Protein AF-A0A7V5FHR2-F1 (afdb_monomer_lite)

Radius of gyration: 20.66 Å; chains: 1; bounding box: 46×51×53 Å

Foldseek 3Di:
DDDDDDDLLVLLLLLLVCVPPNLVVSCVVVVHDSVVNVVVVVCVVVDVPSVVSNVVNNVVVVVVVLVVLVVVLVVLVVVLVVVVVDPPDDPVVNVVSVVVSVVSVVVNVVVVVVVVVVVVVVVVVVPPD

Secondary structure (DSSP, 8-state):
---PPPPHHHHHHHHHHHHHH-HHHHHHHTT--HHHHHHHHHHTTT-HHHHHHHHHHHHHHHHHHHHHHHHHHHHHHHHHHHHHH-TTS-HHHHHHHHHHHHHHHHHHHHHHHHHHHHHHHHHHHTT--

Structure (mmCIF, N/CA/C/O backbone):
data_AF-A0A7V5FHR2-F1
#
_entry.id   AF-A0A7V5FHR2-F1
#
loop_
_atom_site.group_PDB
_atom_site.id
_atom_site.type_symbol
_atom_site.label_atom_id
_atom_site.label_alt_id
_atom_site.label_comp_id
_atom_site.label_asym_id
_atom_site.label_entity_id
_atom_site.label_seq_id
_atom_site.pdbx_PDB_ins_code
_atom_site.Cartn_x
_atom_site.Cartn_y
_atom_site.Cartn_z
_atom_site.occupancy
_atom_site.B_iso_or_equiv
_atom_site.auth_seq_id
_atom_site.auth_comp_id
_atom_site.auth_asym_id
_atom_site.auth_atom_id
_atom_site.pdbx_PDB_model_num
ATOM 1 N N . MET A 1 1 ? -3.986 -24.337 -23.729 1.00 44.25 1 MET A N 1
ATOM 2 C CA . MET A 1 1 ? -4.525 -22.960 -23.648 1.00 44.25 1 MET A CA 1
ATOM 3 C C . MET A 1 1 ? -3.359 -21.985 -23.548 1.00 44.25 1 MET A C 1
ATOM 5 O O . MET A 1 1 ? -2.524 -22.165 -22.669 1.00 44.25 1 MET A O 1
ATOM 9 N N . ALA A 1 2 ? -3.245 -21.018 -24.461 1.00 47.38 2 ALA A N 1
ATOM 10 C CA . ALA A 1 2 ? -2.165 -20.030 -24.436 1.00 47.38 2 ALA A CA 1
ATOM 11 C C . ALA A 1 2 ? -2.349 -19.081 -23.241 1.00 47.38 2 ALA A C 1
ATOM 13 O O . ALA A 1 2 ? -3.408 -18.478 -23.071 1.00 47.38 2 ALA A O 1
ATOM 14 N N . ARG A 1 3 ? -1.335 -18.974 -22.378 1.00 61.25 3 ARG A N 1
ATOM 15 C CA . ARG A 1 3 ? -1.370 -18.093 -21.205 1.00 61.25 3 ARG A CA 1
ATOM 16 C C . ARG A 1 3 ? -1.277 -16.647 -21.701 1.00 61.25 3 ARG A C 1
ATOM 18 O O . ARG A 1 3 ? -0.260 -16.276 -22.281 1.00 61.25 3 ARG A O 1
ATOM 25 N N . LYS A 1 4 ? -2.333 -15.848 -21.513 1.00 76.69 4 LYS A N 1
ATOM 26 C CA . LYS A 1 4 ? -2.351 -14.433 -21.915 1.00 76.69 4 LYS A CA 1
ATOM 27 C C . LYS A 1 4 ? -1.184 -13.710 -21.230 1.00 76.69 4 LYS A C 1
ATOM 29 O O . LYS A 1 4 ? -1.080 -13.733 -20.004 1.00 76.69 4 LYS A O 1
ATOM 34 N N . LYS A 1 5 ? -0.280 -13.124 -22.020 1.00 85.62 5 LYS A N 1
ATOM 35 C CA . LYS A 1 5 ? 0.839 -12.327 -21.502 1.00 85.62 5 LYS A CA 1
ATOM 36 C C . LYS A 1 5 ? 0.263 -11.044 -20.894 1.00 85.62 5 LYS A C 1
ATOM 38 O O . LYS A 1 5 ? -0.524 -10.364 -21.547 1.00 85.62 5 LYS A O 1
ATOM 43 N N . LEU A 1 6 ? 0.610 -10.758 -19.640 1.00 91.19 6 LEU A N 1
ATOM 44 C CA . LEU A 1 6 ? 0.245 -9.499 -18.987 1.00 91.19 6 LEU A CA 1
ATOM 45 C C . LEU A 1 6 ? 1.062 -8.352 -19.591 1.00 91.19 6 LEU A C 1
ATOM 47 O O . LEU A 1 6 ? 2.209 -8.567 -19.984 1.00 91.19 6 LEU A O 1
ATOM 51 N N . SER A 1 7 ? 0.462 -7.163 -19.673 1.00 95.19 7 SER A N 1
ATOM 52 C CA . SER A 1 7 ? 1.170 -5.954 -20.102 1.00 95.19 7 SER A CA 1
ATOM 53 C C . SER A 1 7 ? 2.122 -5.462 -19.014 1.00 95.19 7 SER A C 1
ATOM 55 O O . SER A 1 7 ? 1.883 -5.700 -17.828 1.00 95.19 7 SER A O 1
ATOM 57 N N . ASP A 1 8 ? 3.159 -4.730 -19.415 1.00 94.75 8 ASP A N 1
ATOM 58 C CA . ASP A 1 8 ? 4.144 -4.151 -18.495 1.00 94.75 8 ASP A CA 1
ATOM 59 C C . ASP A 1 8 ? 3.485 -3.181 -17.503 1.00 94.75 8 ASP A C 1
ATOM 61 O O . ASP A 1 8 ? 3.781 -3.236 -16.316 1.00 94.75 8 ASP A O 1
ATOM 65 N N . GLU A 1 9 ? 2.477 -2.418 -17.936 1.00 96.12 9 GLU A N 1
ATOM 66 C CA . GLU A 1 9 ? 1.604 -1.612 -17.063 1.00 96.12 9 GLU A CA 1
ATOM 67 C C . GLU A 1 9 ? 0.926 -2.438 -15.960 1.00 96.12 9 GLU A C 1
ATOM 69 O O . GLU A 1 9 ? 0.875 -2.039 -14.795 1.00 96.12 9 GLU A O 1
ATOM 74 N N . THR A 1 10 ? 0.411 -3.620 -16.314 1.00 96.19 10 THR A N 1
ATOM 75 C CA . THR A 1 10 ? -0.253 -4.504 -15.347 1.00 96.19 10 THR A CA 1
ATOM 76 C C . THR A 1 10 ? 0.764 -5.104 -14.383 1.00 96.19 10 THR A C 1
ATOM 78 O O . THR A 1 10 ? 0.503 -5.194 -13.186 1.00 96.19 10 THR A O 1
ATOM 81 N N . ILE A 1 11 ? 1.935 -5.501 -14.886 1.00 97.00 11 ILE A N 1
ATOM 82 C CA . ILE A 1 11 ? 3.028 -6.012 -14.054 1.00 97.00 11 ILE A CA 1
ATOM 83 C C . ILE A 1 11 ? 3.499 -4.921 -13.088 1.00 97.00 11 ILE A C 1
ATOM 85 O O . ILE A 1 11 ? 3.628 -5.193 -11.897 1.00 97.00 11 ILE A O 1
ATOM 89 N N . ALA A 1 12 ? 3.677 -3.690 -13.568 1.00 97.50 12 ALA A N 1
ATOM 90 C CA . ALA A 1 12 ? 4.074 -2.552 -12.752 1.00 97.50 12 ALA A CA 1
ATOM 91 C C . ALA A 1 12 ? 3.068 -2.275 -11.629 1.00 97.50 12 ALA A C 1
ATOM 93 O O . ALA A 1 12 ? 3.461 -2.105 -10.475 1.00 97.50 12 ALA A O 1
ATOM 94 N N . GLN A 1 13 ? 1.770 -2.315 -11.943 1.00 97.12 13 GLN A N 1
ATOM 95 C CA . GLN A 1 13 ? 0.700 -2.181 -10.956 1.00 97.12 13 GLN 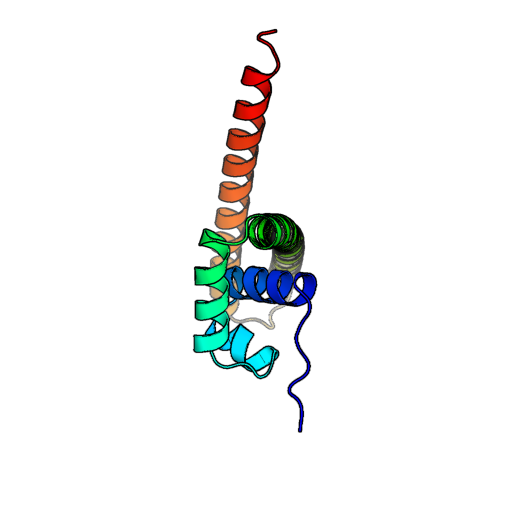A CA 1
ATOM 96 C C . GLN A 1 13 ? 0.766 -3.278 -9.885 1.00 97.12 13 GLN A C 1
ATOM 98 O O . GLN A 1 13 ? 0.660 -2.982 -8.697 1.00 97.12 13 GLN A O 1
ATOM 103 N N . ILE A 1 14 ? 0.956 -4.536 -10.292 1.00 97.38 14 ILE A N 1
ATOM 104 C CA . ILE A 1 14 ? 1.034 -5.679 -9.373 1.00 97.38 14 ILE A CA 1
ATOM 105 C C . ILE A 1 14 ? 2.267 -5.572 -8.470 1.00 97.38 14 ILE A C 1
ATOM 107 O O . ILE A 1 14 ? 2.170 -5.830 -7.275 1.00 97.38 14 ILE A O 1
ATOM 111 N N . LEU A 1 15 ? 3.419 -5.192 -9.024 1.00 97.50 15 LEU A N 1
ATOM 112 C CA . LEU A 1 15 ? 4.655 -5.011 -8.262 1.00 97.50 15 LEU A CA 1
ATOM 113 C C . LEU A 1 15 ? 4.556 -3.851 -7.272 1.00 97.50 15 LEU A C 1
ATOM 115 O O . LEU A 1 15 ? 5.001 -3.976 -6.132 1.00 97.50 15 LEU A O 1
ATOM 119 N N . ALA A 1 16 ? 3.947 -2.737 -7.683 1.00 96.25 16 ALA A N 1
ATOM 120 C CA . ALA A 1 16 ? 3.671 -1.635 -6.776 1.00 96.25 16 ALA A CA 1
ATOM 121 C C . ALA A 1 16 ? 2.749 -2.092 -5.642 1.00 96.25 16 ALA A C 1
ATOM 123 O O . ALA A 1 16 ? 3.092 -1.907 -4.483 1.00 96.25 16 ALA A O 1
ATOM 124 N N . GLU A 1 17 ? 1.648 -2.778 -5.950 1.00 95.00 17 GLU A N 1
ATOM 125 C CA . GLU A 1 17 ? 0.721 -3.285 -4.936 1.00 95.00 17 GLU A CA 1
ATOM 126 C C . GLU A 1 17 ? 1.384 -4.288 -3.970 1.00 95.00 17 GLU A C 1
ATOM 128 O O . GLU A 1 17 ? 1.195 -4.206 -2.753 1.00 95.00 17 GLU A O 1
ATOM 133 N N . ALA A 1 18 ? 2.227 -5.187 -4.492 1.00 96.25 18 ALA A N 1
ATOM 134 C CA . ALA A 1 18 ? 2.981 -6.153 -3.696 1.00 96.25 18 ALA A CA 1
ATOM 135 C C . ALA A 1 18 ? 3.919 -5.487 -2.683 1.00 96.25 18 ALA A C 1
ATOM 137 O O . ALA A 1 18 ? 4.074 -6.014 -1.580 1.00 96.25 18 ALA A O 1
ATOM 138 N N . ALA A 1 19 ? 4.483 -4.324 -3.015 1.00 93.81 19 ALA A N 1
ATOM 139 C CA . ALA A 1 19 ? 5.326 -3.565 -2.097 1.00 93.81 19 ALA A CA 1
ATOM 140 C C . ALA A 1 19 ? 4.552 -3.014 -0.883 1.00 93.81 19 ALA A C 1
ATOM 142 O O . ALA A 1 19 ? 5.142 -2.869 0.183 1.00 93.81 19 ALA A O 1
ATOM 143 N N . TYR A 1 20 ? 3.245 -2.746 -1.016 1.00 89.44 20 TYR A N 1
ATOM 144 C CA . TYR A 1 20 ? 2.415 -2.210 0.075 1.00 89.44 20 TYR A CA 1
ATOM 145 C C . TYR A 1 20 ? 1.700 -3.299 0.878 1.00 89.44 20 TYR A C 1
ATOM 147 O O . TYR A 1 20 ? 1.689 -3.259 2.106 1.00 89.44 20 TYR A O 1
ATOM 155 N N . PHE A 1 21 ? 1.093 -4.281 0.209 1.00 91.06 21 PHE A N 1
ATOM 156 C CA . PHE A 1 21 ? 0.256 -5.291 0.876 1.00 91.06 21 PHE A CA 1
ATOM 157 C C . PHE A 1 21 ? 0.959 -6.638 1.081 1.00 91.06 21 PHE A C 1
ATOM 159 O O . PHE A 1 21 ? 0.423 -7.528 1.751 1.00 91.06 21 PHE A O 1
ATOM 166 N N . GLY A 1 22 ? 2.155 -6.793 0.515 1.00 94.69 22 GLY A N 1
ATOM 167 C CA . GLY A 1 22 ? 2.945 -8.014 0.541 1.00 94.69 22 GLY A CA 1
ATOM 168 C C . GLY A 1 22 ? 2.658 -8.948 -0.637 1.00 94.69 22 GLY A C 1
ATOM 169 O O . GLY A 1 22 ? 1.548 -9.021 -1.179 1.00 94.69 22 GLY A O 1
ATOM 170 N N . GLU A 1 23 ? 3.674 -9.729 -1.007 1.00 96.69 23 GLU A N 1
ATOM 171 C CA . GLU A 1 23 ? 3.635 -10.620 -2.172 1.00 96.69 23 GLU A CA 1
ATOM 172 C C . GLU A 1 23 ? 2.531 -11.677 -2.077 1.00 96.69 23 GLU A C 1
ATOM 174 O O . GLU A 1 23 ? 1.884 -11.981 -3.073 1.00 96.69 23 GLU A O 1
ATOM 179 N N . LYS A 1 24 ? 2.307 -12.258 -0.889 1.00 96.81 24 LYS A N 1
ATOM 180 C CA . LYS A 1 24 ? 1.356 -13.367 -0.706 1.00 96.81 24 LYS A CA 1
ATOM 181 C C . LYS A 1 24 ? -0.082 -12.927 -0.983 1.00 96.81 24 LYS A C 1
ATOM 183 O O . LYS A 1 24 ? -0.766 -13.575 -1.768 1.00 96.81 24 LYS A O 1
ATOM 188 N N . LYS A 1 25 ? -0.506 -11.813 -0.377 1.00 95.94 25 LYS A N 1
ATOM 189 C CA . LYS A 1 25 ? -1.852 -11.249 -0.568 1.00 95.94 25 LYS A CA 1
ATOM 190 C C . LYS A 1 25 ? -2.064 -10.805 -2.011 1.00 95.94 25 LYS A C 1
ATOM 192 O O . LYS A 1 25 ? -3.105 -11.067 -2.602 1.00 95.94 25 LYS A O 1
ATOM 197 N N . THR A 1 26 ? -1.046 -10.187 -2.598 1.00 96.62 26 THR A N 1
ATOM 198 C CA . THR A 1 26 ? -1.101 -9.728 -3.987 1.00 96.62 26 THR A CA 1
ATOM 199 C C . THR A 1 26 ? -1.167 -10.909 -4.957 1.00 96.62 26 THR A C 1
ATOM 201 O O . THR A 1 26 ? -1.989 -10.926 -5.869 1.00 96.62 26 THR A O 1
ATOM 204 N N . ALA A 1 27 ? -0.361 -11.949 -4.736 1.00 96.81 27 ALA A N 1
ATOM 205 C CA . ALA A 1 27 ? -0.396 -13.167 -5.535 1.00 96.81 27 ALA A CA 1
ATOM 206 C C . ALA A 1 27 ? -1.780 -13.831 -5.489 1.00 96.81 27 ALA A C 1
ATOM 208 O O . ALA A 1 27 ? -2.303 -14.208 -6.532 1.00 96.81 27 ALA A O 1
ATOM 209 N N . GLU A 1 28 ? -2.398 -13.911 -4.312 1.00 97.06 28 GLU A N 1
ATOM 210 C CA . GLU A 1 28 ? -3.761 -14.420 -4.148 1.00 97.06 28 GLU A CA 1
ATOM 211 C C . GLU A 1 28 ? -4.786 -13.583 -4.929 1.00 97.06 28 GLU A C 1
ATOM 213 O O . GLU A 1 28 ? -5.517 -14.132 -5.755 1.00 97.06 28 GLU A O 1
ATOM 218 N N . LYS A 1 29 ? -4.771 -12.253 -4.759 1.00 96.25 29 LYS A N 1
ATOM 219 C CA . LYS A 1 29 ? -5.675 -11.319 -5.454 1.00 96.25 29 LYS A CA 1
ATOM 220 C C . LYS A 1 29 ? -5.632 -11.474 -6.975 1.00 96.25 29 LYS A C 1
ATOM 222 O O . LYS A 1 29 ? -6.672 -11.478 -7.628 1.00 96.25 29 LYS A O 1
ATOM 227 N N . TYR A 1 30 ? -4.434 -11.601 -7.540 1.00 95.38 30 TYR A N 1
ATOM 228 C CA . TYR A 1 30 ? -4.230 -11.693 -8.987 1.00 95.38 30 TYR A CA 1
ATOM 229 C C . TYR A 1 30 ? -4.178 -13.137 -9.512 1.00 95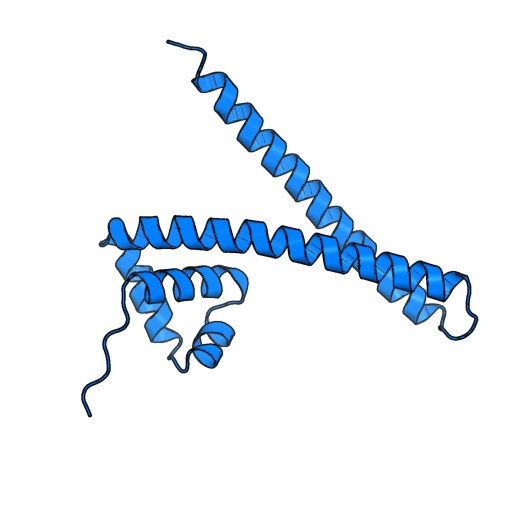.38 30 TYR A C 1
ATOM 231 O O . TYR A 1 30 ? -3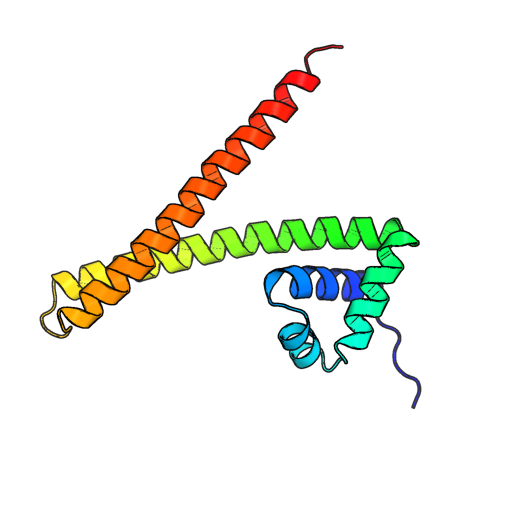.911 -13.342 -10.697 1.00 95.38 30 TYR A O 1
ATOM 239 N N . GLN A 1 31 ? -4.428 -14.141 -8.661 1.00 96.44 31 GLN A N 1
ATOM 240 C CA . GLN A 1 31 ? -4.344 -15.570 -9.000 1.00 96.44 31 GLN A CA 1
ATOM 241 C C . GLN A 1 31 ? -2.974 -15.966 -9.588 1.00 96.44 31 GLN A C 1
ATOM 243 O O . GLN A 1 31 ? -2.849 -16.760 -10.527 1.00 96.44 31 GLN A O 1
ATOM 248 N N . LEU A 1 32 ? -1.915 -15.391 -9.024 1.00 96.00 32 LEU A N 1
ATOM 249 C CA . LEU A 1 32 ? -0.523 -15.627 -9.381 1.00 96.00 32 LEU A CA 1
ATOM 250 C C . LEU A 1 32 ? 0.176 -16.478 -8.320 1.00 96.00 32 LEU A C 1
ATOM 252 O O . LEU A 1 32 ? -0.282 -16.649 -7.195 1.00 96.00 32 LEU A O 1
ATOM 256 N N . ARG A 1 33 ? 1.349 -17.003 -8.676 1.00 97.12 33 ARG A N 1
ATOM 257 C CA . ARG A 1 33 ? 2.269 -17.582 -7.690 1.00 97.12 33 ARG A CA 1
ATOM 258 C C . ARG A 1 33 ? 3.184 -16.480 -7.169 1.0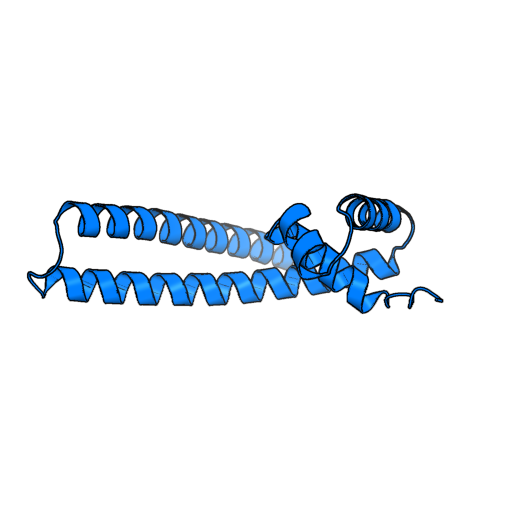0 97.12 33 ARG A C 1
ATOM 260 O O . ARG A 1 33 ? 3.667 -15.682 -7.968 1.00 97.12 33 ARG A O 1
ATOM 267 N N . VAL A 1 34 ? 3.528 -16.514 -5.883 1.00 97.81 34 VAL A N 1
ATOM 268 C CA . VAL A 1 34 ? 4.518 -15.598 -5.272 1.00 97.81 34 VAL A CA 1
ATOM 269 C C . VAL A 1 34 ? 5.837 -15.586 -6.055 1.00 97.81 34 VAL A C 1
ATOM 271 O O . VAL A 1 34 ? 6.413 -14.537 -6.317 1.00 97.81 34 VAL A O 1
ATOM 274 N N . THR A 1 35 ? 6.272 -16.747 -6.551 1.00 97.81 35 THR A N 1
ATOM 275 C CA . THR A 1 35 ? 7.476 -16.869 -7.390 1.00 97.81 35 THR A CA 1
ATOM 276 C C . THR A 1 35 ? 7.407 -16.083 -8.702 1.00 97.81 35 THR A C 1
ATOM 278 O O . THR A 1 35 ? 8.447 -15.744 -9.259 1.00 97.81 35 THR A O 1
ATOM 281 N N . THR A 1 36 ? 6.204 -15.787 -9.208 1.00 96.88 36 THR A N 1
ATOM 282 C CA . THR A 1 36 ? 6.010 -14.959 -10.409 1.00 96.88 36 THR A CA 1
ATOM 283 C C . THR A 1 36 ? 6.301 -13.494 -10.107 1.00 96.88 36 THR A C 1
ATOM 285 O O . THR A 1 36 ? 7.009 -12.863 -10.885 1.00 96.88 36 THR A O 1
ATOM 288 N N . ILE A 1 37 ? 5.832 -12.998 -8.958 1.00 97.38 37 ILE A N 1
ATOM 289 C CA . ILE A 1 37 ? 6.094 -11.634 -8.480 1.00 97.38 37 ILE A CA 1
ATOM 290 C C . ILE A 1 37 ? 7.604 -11.441 -8.290 1.00 97.38 37 ILE A C 1
ATOM 292 O O . ILE A 1 37 ? 8.191 -10.607 -8.969 1.00 97.38 37 ILE A O 1
ATOM 296 N N . ARG A 1 38 ? 8.268 -12.329 -7.537 1.00 97.62 38 ARG A N 1
ATOM 297 C CA . ARG A 1 38 ? 9.736 -12.306 -7.340 1.00 97.62 38 ARG A CA 1
ATOM 298 C C . ARG A 1 38 ? 10.548 -12.374 -8.625 1.00 97.62 38 ARG A C 1
ATOM 300 O O . ARG A 1 38 ? 11.674 -11.892 -8.711 1.00 97.62 38 ARG A O 1
ATOM 307 N N . ARG A 1 39 ? 10.029 -13.071 -9.638 1.00 97.19 39 ARG A N 1
ATOM 308 C CA . ARG A 1 39 ? 10.681 -13.113 -10.949 1.00 97.19 39 ARG A CA 1
ATOM 309 C C . ARG A 1 39 ? 10.602 -11.748 -11.625 1.00 97.19 39 ARG A C 1
ATOM 311 O O . ARG A 1 39 ? 11.599 -11.334 -12.195 1.00 97.19 39 ARG A O 1
ATOM 318 N N . TRP A 1 40 ? 9.449 -11.084 -11.587 1.00 97.00 40 TRP A N 1
ATOM 319 C CA . TRP A 1 40 ? 9.299 -9.743 -12.150 1.00 97.00 40 TRP A CA 1
ATOM 320 C C . TRP A 1 40 ? 10.102 -8.695 -11.377 1.00 97.00 40 TRP A C 1
ATOM 322 O O . TRP A 1 40 ? 10.688 -7.828 -12.007 1.00 97.00 40 TRP A O 1
ATOM 332 N N . GLU A 1 41 ? 10.225 -8.821 -10.055 1.00 96.19 41 GLU A N 1
ATOM 333 C CA . GLU A 1 41 ? 11.118 -7.965 -9.260 1.00 96.19 41 GLU A CA 1
ATOM 334 C C . GLU A 1 41 ? 12.569 -8.067 -9.733 1.00 96.19 41 GLU A C 1
ATOM 336 O O . GLU A 1 41 ? 13.190 -7.054 -10.030 1.00 96.19 41 GLU A O 1
ATOM 341 N N . ARG A 1 42 ? 13.081 -9.290 -9.922 1.00 96.81 42 ARG A N 1
ATOM 342 C CA . ARG A 1 42 ? 14.422 -9.500 -10.498 1.00 96.81 42 ARG A CA 1
ATOM 343 C C . ARG A 1 42 ? 14.561 -8.965 -11.924 1.00 96.81 42 ARG A C 1
ATOM 345 O O . ARG A 1 42 ? 15.663 -8.663 -12.356 1.00 96.81 42 ARG A O 1
ATOM 352 N N . GLN A 1 43 ? 13.468 -8.855 -12.681 1.00 94.19 43 GLN A N 1
ATOM 353 C CA . GLN A 1 43 ? 13.510 -8.264 -14.022 1.00 94.19 43 GLN A CA 1
ATOM 354 C C . GLN A 1 43 ? 13.675 -6.743 -13.994 1.00 94.19 43 GLN A C 1
ATOM 356 O O . GLN A 1 43 ? 14.110 -6.192 -15.002 1.00 94.19 43 GLN A O 1
ATOM 361 N N . LEU A 1 44 ? 13.379 -6.072 -12.875 1.00 94.81 44 LEU A N 1
ATOM 362 C CA . LEU A 1 44 ? 13.576 -4.625 -12.748 1.00 94.81 44 LEU A CA 1
ATOM 363 C C . LEU A 1 44 ? 15.048 -4.226 -12.883 1.00 94.81 44 LEU A C 1
ATOM 365 O O . LEU A 1 44 ? 15.330 -3.152 -13.399 1.00 94.81 44 LEU A O 1
ATOM 369 N N . GLU A 1 45 ? 15.976 -5.109 -12.500 1.00 94.38 45 GLU A N 1
ATOM 370 C CA . GLU A 1 45 ? 17.424 -4.899 -12.657 1.00 94.38 45 GLU A CA 1
ATOM 371 C C . GLU A 1 45 ? 17.841 -4.737 -14.127 1.00 94.38 45 GLU A C 1
ATOM 373 O O . GLU A 1 45 ? 18.822 -4.063 -14.427 1.00 94.38 45 GLU A O 1
ATOM 378 N N . PHE A 1 46 ? 17.086 -5.335 -15.053 1.00 95.44 46 PHE A N 1
ATOM 379 C CA . PHE A 1 46 ? 17.438 -5.407 -16.474 1.00 95.44 46 PHE A CA 1
ATOM 380 C C . PHE A 1 46 ? 16.430 -4.702 -17.388 1.00 95.44 46 PHE A C 1
ATOM 382 O O . PHE A 1 46 ? 16.637 -4.648 -18.599 1.00 95.44 46 PHE A O 1
ATOM 389 N N . ASN A 1 47 ? 15.331 -4.177 -16.838 1.00 95.50 47 ASN A N 1
ATOM 390 C CA . ASN A 1 47 ? 14.287 -3.490 -17.594 1.00 95.50 47 ASN A CA 1
ATOM 391 C C . ASN A 1 47 ? 14.006 -2.099 -16.992 1.00 95.50 47 ASN A C 1
ATOM 393 O O . ASN A 1 47 ? 13.098 -1.963 -16.165 1.00 95.50 47 ASN A O 1
ATOM 397 N N . PRO A 1 48 ? 14.752 -1.064 -17.430 1.00 95.06 48 PRO A N 1
ATOM 398 C CA . PRO A 1 48 ? 14.593 0.303 -16.934 1.00 95.06 48 PRO A CA 1
ATOM 399 C C . PRO A 1 48 ? 13.183 0.866 -17.141 1.00 95.06 48 PRO A C 1
ATOM 401 O O . PRO A 1 48 ? 12.668 1.563 -16.273 1.00 95.06 48 PRO A O 1
ATOM 404 N N . HIS A 1 49 ? 12.528 0.517 -18.252 1.00 95.81 49 HIS A N 1
ATOM 405 C CA . HIS A 1 49 ? 11.170 0.977 -18.541 1.00 95.81 49 HIS A CA 1
ATOM 406 C C . HIS A 1 49 ? 10.155 0.426 -17.531 1.00 95.81 49 HIS A C 1
ATOM 408 O O . HIS A 1 49 ? 9.328 1.162 -16.996 1.00 95.81 49 HIS A O 1
ATOM 414 N N . LEU A 1 50 ? 10.242 -0.869 -17.209 1.00 95.19 50 LEU A N 1
ATOM 415 C CA . LEU A 1 50 ? 9.376 -1.465 -16.192 1.00 95.19 50 LEU A CA 1
ATOM 416 C C . LEU A 1 50 ? 9.653 -0.877 -14.800 1.00 95.19 50 LEU A C 1
ATOM 418 O O . LEU A 1 50 ? 8.716 -0.666 -14.032 1.00 95.19 50 LEU A O 1
ATOM 422 N N . LEU A 1 51 ? 10.920 -0.600 -14.480 1.00 96.12 51 LEU A N 1
ATOM 423 C CA . LEU A 1 51 ? 11.309 0.046 -13.226 1.00 96.12 51 LEU A CA 1
ATOM 424 C C . LEU A 1 51 ? 10.680 1.438 -13.081 1.00 96.12 51 LEU A C 1
ATOM 426 O O . LEU A 1 51 ? 10.118 1.738 -12.027 1.00 96.12 51 LEU A O 1
ATOM 430 N N . GLU A 1 52 ? 10.719 2.250 -14.136 1.00 96.56 52 GLU A N 1
ATOM 431 C CA . GLU A 1 52 ? 10.081 3.568 -14.170 1.00 96.56 52 GLU A CA 1
ATOM 432 C C . GLU A 1 52 ? 8.569 3.464 -13.924 1.00 96.56 52 GLU A C 1
ATOM 434 O O . GLU A 1 52 ? 8.036 4.118 -13.024 1.00 96.56 52 GLU A O 1
ATOM 439 N N . LEU A 1 53 ? 7.884 2.566 -14.643 1.00 97.38 53 LEU A N 1
ATOM 440 C CA . LEU A 1 53 ? 6.450 2.333 -14.455 1.00 97.38 53 LEU A CA 1
ATOM 441 C C . LEU A 1 53 ? 6.123 1.909 -13.018 1.00 97.38 53 LEU A C 1
ATOM 443 O O . LEU A 1 53 ? 5.166 2.412 -12.427 1.00 97.38 53 LEU A O 1
ATOM 447 N N . VAL A 1 54 ? 6.921 1.014 -12.424 1.00 96.69 54 VAL A N 1
ATOM 448 C CA . VAL A 1 54 ? 6.762 0.612 -11.017 1.00 96.69 54 VAL A CA 1
ATOM 449 C C . VAL A 1 54 ? 6.924 1.810 -10.084 1.00 96.69 54 VAL A C 1
ATOM 451 O O . VAL A 1 54 ? 6.150 1.930 -9.136 1.00 96.69 54 VAL A O 1
ATOM 454 N N . GLY A 1 55 ? 7.883 2.701 -10.346 1.00 94.69 55 GLY A N 1
ATOM 455 C CA . GLY A 1 55 ? 8.076 3.939 -9.589 1.00 94.69 55 GLY A CA 1
ATOM 456 C C . GLY A 1 55 ? 6.824 4.818 -9.590 1.00 94.69 55 GLY A C 1
ATOM 457 O O . GLY A 1 55 ? 6.308 5.156 -8.523 1.00 94.69 55 GLY A O 1
ATOM 458 N N . VAL A 1 56 ? 6.268 5.085 -10.776 1.00 95.38 56 VAL A N 1
ATOM 459 C CA . VAL A 1 56 ? 5.029 5.866 -10.938 1.00 95.38 56 VAL A CA 1
ATOM 460 C C . VAL A 1 56 ? 3.860 5.216 -10.192 1.00 95.38 56 VAL A C 1
ATOM 462 O O . VAL A 1 56 ? 3.135 5.886 -9.451 1.00 95.38 56 VAL A O 1
ATOM 465 N N . LYS A 1 57 ? 3.671 3.895 -10.333 1.00 95.81 57 LYS A N 1
ATOM 466 C CA . LYS A 1 57 ? 2.582 3.190 -9.636 1.00 95.81 57 LYS A CA 1
ATOM 467 C C . LYS A 1 57 ? 2.775 3.182 -8.118 1.00 95.81 57 LYS A C 1
ATOM 469 O O . LYS A 1 57 ? 1.792 3.334 -7.396 1.00 95.81 57 LYS A O 1
ATOM 474 N N . LYS A 1 58 ? 4.008 3.034 -7.618 1.00 93.94 58 LYS A N 1
ATOM 475 C CA . LYS A 1 58 ? 4.306 3.109 -6.177 1.00 93.94 58 LYS A CA 1
ATOM 476 C C . LYS A 1 58 ? 3.938 4.476 -5.613 1.00 93.94 58 LYS A C 1
ATOM 478 O O . LYS A 1 58 ? 3.241 4.533 -4.606 1.00 93.94 58 LYS A O 1
ATOM 483 N N . GLN A 1 59 ? 4.314 5.555 -6.296 1.00 90.00 59 GLN A N 1
ATOM 484 C CA . GLN A 1 59 ? 3.949 6.907 -5.878 1.00 90.00 59 GLN A CA 1
ATOM 485 C C . GLN A 1 59 ? 2.426 7.091 -5.830 1.00 90.00 59 GLN A C 1
ATOM 487 O O . GLN A 1 59 ? 1.898 7.600 -4.844 1.00 90.00 59 GLN A O 1
ATOM 492 N N . ALA A 1 60 ? 1.701 6.604 -6.842 1.00 89.38 60 ALA A N 1
ATOM 493 C CA . ALA A 1 60 ? 0.239 6.649 -6.847 1.00 89.38 60 ALA A CA 1
ATOM 494 C C . ALA A 1 60 ? -0.380 5.873 -5.666 1.00 89.38 60 ALA A C 1
ATOM 496 O O . ALA A 1 60 ? -1.304 6.367 -5.018 1.00 89.38 60 ALA A O 1
ATOM 497 N N . PHE A 1 61 ? 0.147 4.685 -5.345 1.00 86.62 61 PHE A N 1
ATOM 498 C CA . PHE A 1 61 ? -0.276 3.921 -4.167 1.00 86.62 61 PHE A CA 1
ATOM 499 C C . PHE A 1 61 ? 0.028 4.648 -2.858 1.00 86.62 61 PHE A C 1
ATOM 501 O O . PHE A 1 61 ? -0.815 4.645 -1.966 1.00 86.62 61 PHE A O 1
ATOM 508 N N . GLN A 1 62 ? 1.190 5.291 -2.744 1.00 84.19 62 GLN A N 1
ATOM 509 C CA . GLN A 1 62 ? 1.561 6.061 -1.560 1.00 84.19 62 GLN A CA 1
ATOM 510 C C . GLN A 1 62 ? 0.591 7.216 -1.307 1.00 84.19 62 GLN A C 1
ATOM 512 O O . GLN A 1 62 ? 0.116 7.381 -0.183 1.00 84.19 62 GLN A O 1
ATOM 517 N N . THR A 1 63 ? 0.282 7.992 -2.349 1.00 83.31 63 THR A N 1
ATOM 518 C CA . THR A 1 63 ? -0.655 9.119 -2.267 1.00 83.31 63 THR A CA 1
ATOM 519 C C . THR A 1 63 ? -2.037 8.637 -1.849 1.00 83.31 63 THR A C 1
ATOM 521 O O . THR A 1 63 ? -2.602 9.140 -0.881 1.00 83.31 63 THR A O 1
ATOM 524 N N . ARG A 1 64 ? -2.547 7.592 -2.507 1.00 85.38 64 ARG A N 1
ATOM 525 C CA . ARG A 1 64 ? -3.854 7.022 -2.176 1.00 85.38 64 ARG A CA 1
ATOM 526 C C . ARG A 1 64 ? -3.902 6.454 -0.755 1.00 85.38 64 ARG A C 1
ATOM 528 O O . ARG A 1 64 ? -4.873 6.672 -0.039 1.00 85.38 64 ARG A O 1
ATOM 535 N N . TRP A 1 65 ? -2.862 5.741 -0.329 1.00 81.00 65 TRP A N 1
ATOM 536 C CA . TRP A 1 65 ? -2.789 5.187 1.023 1.00 81.00 65 TRP A CA 1
ATOM 537 C C . TRP A 1 65 ? -2.815 6.289 2.085 1.00 81.00 65 TRP A C 1
ATOM 539 O O . TRP A 1 65 ? -3.495 6.156 3.100 1.00 81.00 65 TRP A O 1
ATOM 549 N N . ALA A 1 66 ? -2.125 7.401 1.840 1.00 79.00 66 ALA A N 1
ATOM 550 C CA . ALA A 1 66 ? -2.166 8.550 2.730 1.00 79.00 66 ALA A CA 1
ATOM 551 C C . ALA A 1 66 ? -3.565 9.175 2.843 1.00 79.00 66 ALA A C 1
ATOM 553 O O . ALA A 1 66 ? -3.994 9.535 3.941 1.00 79.00 66 ALA A O 1
ATOM 554 N N . GLU A 1 67 ? -4.288 9.287 1.728 1.00 81.31 67 GLU A N 1
ATOM 555 C CA . GLU A 1 67 ? -5.675 9.764 1.718 1.00 81.31 67 GLU A CA 1
ATOM 556 C C . GLU A 1 67 ? -6.597 8.824 2.510 1.00 81.31 67 GLU A C 1
ATOM 558 O O . GLU A 1 67 ? -7.388 9.281 3.344 1.00 81.31 67 GLU A O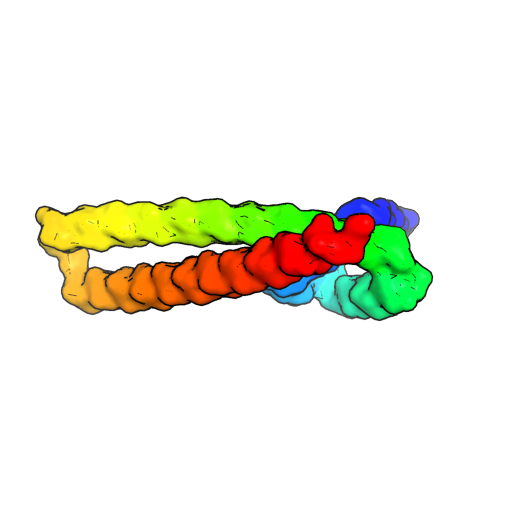 1
ATOM 563 N N . GLU A 1 68 ? -6.456 7.511 2.302 1.00 82.06 68 GLU A N 1
ATOM 564 C CA . GLU A 1 68 ? -7.208 6.477 3.020 1.00 82.06 68 GLU A CA 1
ATOM 565 C C . GLU A 1 68 ? -6.896 6.493 4.527 1.00 82.06 68 GLU A C 1
ATOM 567 O O . GLU A 1 68 ? -7.816 6.435 5.345 1.00 82.06 68 GLU A O 1
ATOM 572 N N . ALA A 1 69 ? -5.628 6.663 4.919 1.00 75.69 69 ALA A N 1
ATOM 573 C CA . ALA A 1 69 ? -5.221 6.794 6.318 1.00 75.69 69 ALA A CA 1
ATOM 574 C C . ALA A 1 69 ? -5.847 8.031 6.986 1.00 75.69 69 ALA A C 1
ATOM 576 O O . ALA A 1 69 ? -6.371 7.944 8.099 1.00 75.69 69 ALA A O 1
ATOM 577 N N . GLY A 1 70 ? -5.866 9.172 6.290 1.00 78.94 70 GLY A N 1
ATOM 578 C CA . GLY A 1 70 ? -6.538 10.379 6.772 1.00 78.94 70 GLY A CA 1
ATOM 579 C C . GLY A 1 70 ? -8.047 10.178 6.958 1.00 78.94 70 GLY A C 1
ATOM 580 O O . GLY A 1 70 ? -8.619 10.632 7.952 1.00 78.94 70 GLY A O 1
ATOM 581 N N . ALA A 1 71 ? -8.705 9.468 6.036 1.00 81.81 71 ALA A N 1
ATOM 582 C CA . ALA A 1 71 ? -10.120 9.120 6.167 1.00 81.81 71 ALA A CA 1
ATOM 583 C C . ALA A 1 71 ? -10.382 8.182 7.357 1.00 81.81 71 ALA A C 1
ATOM 585 O O . ALA A 1 71 ? -11.298 8.438 8.141 1.00 81.81 71 ALA A O 1
ATOM 586 N N . PHE A 1 72 ? -9.546 7.156 7.536 1.00 79.31 72 PHE A N 1
ATOM 587 C CA . PHE A 1 72 ? -9.626 6.219 8.658 1.00 79.31 72 PHE A CA 1
ATOM 588 C C . PHE A 1 72 ? -9.496 6.932 10.011 1.00 79.31 72 PHE A C 1
ATOM 590 O O . PHE A 1 72 ? -10.303 6.711 10.912 1.00 79.31 72 PHE A O 1
ATOM 597 N N . ILE A 1 73 ? -8.543 7.858 10.135 1.00 78.44 73 ILE A N 1
ATOM 598 C CA . ILE A 1 73 ? -8.338 8.664 11.345 1.00 78.44 73 ILE A CA 1
ATOM 599 C C . ILE A 1 73 ? -9.562 9.536 11.649 1.00 78.44 73 ILE A C 1
ATOM 601 O O . ILE A 1 73 ? -10.049 9.546 12.779 1.00 78.44 73 ILE A O 1
ATOM 605 N N . ARG A 1 74 ? -10.124 10.226 10.646 1.00 81.94 74 ARG A N 1
ATOM 606 C CA . ARG A 1 74 ? -11.360 11.012 10.833 1.00 81.94 74 ARG A CA 1
ATOM 607 C C . ARG A 1 74 ? -12.524 10.143 11.309 1.00 81.94 74 ARG A C 1
ATOM 609 O O . ARG A 1 74 ? -13.287 10.559 12.185 1.00 81.94 74 ARG A O 1
ATOM 616 N N . GLN A 1 75 ? -12.653 8.935 10.765 1.00 83.38 75 GLN A N 1
ATOM 617 C CA . GLN A 1 75 ? -13.684 7.994 11.189 1.00 83.38 75 GLN A CA 1
ATOM 618 C C . GLN A 1 75 ? -13.452 7.512 12.628 1.00 83.38 75 GLN A C 1
ATOM 620 O O . GLN A 1 75 ? -14.394 7.492 13.420 1.00 83.38 75 GLN A O 1
ATOM 625 N N . GLY A 1 76 ? -12.209 7.197 12.998 1.00 79.62 76 GLY A N 1
ATOM 626 C CA . GLY A 1 76 ? -11.852 6.801 14.360 1.00 79.62 76 GLY A CA 1
ATOM 627 C C . GLY A 1 76 ? -12.110 7.905 15.390 1.00 79.62 76 GLY A C 1
ATOM 628 O O . GLY A 1 76 ? -12.694 7.630 16.437 1.00 79.62 76 GLY A O 1
ATOM 629 N N . PHE A 1 77 ? -11.795 9.167 15.077 1.00 81.81 77 PHE A N 1
ATOM 630 C CA . PHE A 1 77 ? -12.163 10.304 15.933 1.00 81.81 77 PHE A CA 1
ATOM 631 C C . PHE A 1 77 ? -13.676 10.459 16.088 1.00 81.81 77 PHE A C 1
ATOM 633 O O . PHE A 1 77 ? -14.157 10.677 17.198 1.00 81.81 77 PHE A O 1
ATOM 640 N N . SER A 1 78 ? -14.431 10.303 14.998 1.00 82.62 78 SER A N 1
ATOM 641 C CA . SER A 1 78 ? -15.899 10.354 15.045 1.00 82.62 78 SER A CA 1
ATOM 642 C C . SER A 1 78 ? -16.462 9.268 15.967 1.00 82.62 78 SER A C 1
ATOM 644 O O . SER A 1 78 ? -17.373 9.530 16.750 1.00 82.62 78 SER A O 1
ATOM 646 N N . TYR A 1 79 ? -15.883 8.067 15.922 1.00 80.88 79 TYR A N 1
ATOM 647 C CA . TYR A 1 79 ? -16.268 6.963 16.795 1.00 80.88 79 TYR A CA 1
ATOM 648 C C . TYR A 1 79 ? -15.917 7.235 18.262 1.00 80.88 79 TYR A C 1
ATOM 650 O O . TYR A 1 79 ? -16.759 7.043 19.134 1.00 80.88 79 TYR A O 1
ATOM 658 N N . LEU A 1 80 ? -14.711 7.737 18.549 1.00 79.94 80 LEU A N 1
ATOM 659 C CA . LEU A 1 80 ? -14.314 8.122 19.909 1.00 79.94 80 LEU A CA 1
ATOM 660 C C . LEU A 1 80 ? -15.219 9.214 20.481 1.00 79.94 80 LEU A C 1
ATOM 662 O O . LEU A 1 80 ? -15.609 9.130 21.642 1.00 79.94 80 LEU A O 1
ATOM 666 N N . HIS A 1 81 ? -15.594 10.204 19.669 1.00 81.44 81 HIS A N 1
ATOM 667 C CA . HIS A 1 81 ? -16.537 11.240 20.076 1.00 81.44 81 HIS A CA 1
ATOM 668 C C . HIS A 1 81 ? -17.904 10.639 20.425 1.00 81.44 81 HIS A C 1
ATOM 670 O O . HIS A 1 81 ? -18.435 10.912 21.497 1.00 81.44 81 HIS A O 1
ATOM 676 N N . GLN A 1 82 ? -18.452 9.772 19.564 1.00 80.94 82 GLN A N 1
ATOM 677 C CA . GLN A 1 82 ? -19.702 9.057 19.853 1.00 80.94 82 GLN A CA 1
ATOM 678 C C . GLN A 1 82 ? -19.594 8.183 21.103 1.00 80.94 82 GLN A C 1
ATOM 680 O O . GLN A 1 82 ? -20.578 8.037 21.824 1.00 80.94 82 GLN A O 1
ATOM 685 N N . ALA A 1 83 ? -18.421 7.606 21.362 1.00 78.56 83 ALA A N 1
ATOM 686 C CA . ALA A 1 83 ? -18.209 6.761 22.521 1.00 78.56 83 ALA A CA 1
ATOM 687 C C . ALA A 1 83 ? -18.053 7.532 23.831 1.00 78.56 83 ALA A C 1
ATOM 689 O O . ALA A 1 83 ? -18.464 7.044 24.878 1.00 78.56 83 ALA A O 1
ATOM 690 N N . ALA A 1 84 ? -17.523 8.751 23.770 1.00 74.19 84 ALA A N 1
ATOM 691 C CA . ALA A 1 84 ? -17.468 9.652 24.911 1.00 74.19 84 ALA A CA 1
ATOM 692 C C . ALA A 1 84 ? -18.855 10.200 25.292 1.00 74.19 84 ALA A C 1
ATOM 694 O O . ALA A 1 84 ? -19.082 10.523 26.456 1.00 74.19 84 ALA A O 1
ATOM 695 N N . THR A 1 85 ? -19.780 10.311 24.330 1.00 80.62 85 THR A N 1
ATOM 696 C CA . THR A 1 85 ? -21.115 10.887 24.557 1.00 80.62 85 THR A CA 1
ATOM 697 C C . THR A 1 85 ? -22.225 9.854 24.756 1.00 80.62 85 THR A C 1
ATOM 699 O O . THR A 1 85 ? -23.273 10.210 25.289 1.00 80.62 85 THR A O 1
ATOM 702 N N . ASN A 1 86 ? -22.020 8.588 24.373 1.00 73.19 86 ASN A N 1
ATOM 703 C CA . ASN A 1 86 ? -23.013 7.517 24.508 1.00 73.19 86 ASN A CA 1
ATOM 704 C C . ASN A 1 86 ? -22.506 6.378 25.409 1.00 73.19 86 ASN A C 1
ATOM 706 O O . ASN A 1 86 ? -21.436 5.822 25.182 1.00 73.19 86 ASN A O 1
ATOM 710 N N . MET A 1 87 ? -23.321 5.957 26.386 1.00 61.88 87 MET A N 1
ATOM 711 C CA . MET A 1 87 ? -22.987 4.921 27.387 1.00 61.88 87 MET A CA 1
ATOM 712 C C . MET A 1 87 ? -22.896 3.479 26.838 1.00 61.88 87 MET A C 1
ATOM 714 O O . MET A 1 87 ? -22.798 2.529 27.609 1.00 61.88 87 MET A O 1
ATOM 718 N N . THR A 1 88 ? -22.953 3.275 25.521 1.00 75.25 88 THR A N 1
ATOM 719 C CA . THR A 1 88 ? -22.998 1.936 24.907 1.00 75.25 88 THR A CA 1
ATOM 720 C C . THR A 1 88 ? -21.642 1.242 24.806 1.00 75.25 88 THR A C 1
ATOM 722 O O . THR A 1 88 ? -21.592 0.067 24.449 1.00 75.25 88 THR A O 1
ATOM 725 N N . PHE A 1 89 ? -20.542 1.935 25.095 1.00 78.38 89 PHE A N 1
ATOM 726 C CA . PHE A 1 89 ? -19.197 1.406 24.891 1.00 78.38 89 PHE A CA 1
ATOM 727 C C . PHE A 1 89 ? -18.456 1.165 26.203 1.00 78.38 89 PHE A C 1
ATOM 729 O O . PHE A 1 89 ? -18.519 1.972 27.127 1.00 78.38 89 PHE A O 1
ATOM 736 N N . SER A 1 90 ? -17.728 0.048 26.277 1.00 85.00 90 SER A N 1
ATOM 737 C CA . SER A 1 90 ? -16.895 -0.264 27.437 1.00 85.00 90 SER A CA 1
ATOM 738 C C . SER A 1 90 ? -15.637 0.608 27.465 1.00 85.00 90 SER A C 1
ATOM 740 O O . SER A 1 90 ? -15.103 1.006 26.425 1.00 85.00 90 SER A O 1
ATOM 742 N N . ALA A 1 91 ? -15.119 0.857 28.669 1.00 84.62 91 ALA A N 1
ATOM 743 C CA . ALA A 1 91 ? -13.868 1.590 28.861 1.00 84.62 91 ALA A CA 1
ATOM 744 C C . ALA A 1 91 ? -12.687 0.936 28.119 1.00 84.62 91 ALA A C 1
ATOM 746 O O . ALA A 1 91 ? -11.854 1.634 27.543 1.00 84.62 91 ALA A O 1
ATOM 747 N N . GLU A 1 92 ? -12.647 -0.398 28.074 1.00 85.38 92 GLU A N 1
ATOM 748 C CA . GLU A 1 92 ? -11.627 -1.164 27.347 1.00 85.38 92 GLU A CA 1
ATOM 749 C C . GLU A 1 92 ? -11.651 -0.870 25.845 1.00 85.38 92 GLU A C 1
ATOM 751 O O . GLU A 1 92 ? -10.601 -0.660 25.238 1.00 85.38 92 GLU A O 1
ATOM 756 N N . MET A 1 93 ? -12.842 -0.793 25.241 1.00 80.31 93 MET A N 1
ATOM 757 C CA . MET A 1 93 ? -12.956 -0.517 23.812 1.00 80.31 93 MET A CA 1
ATOM 758 C C . MET A 1 93 ? -12.576 0.927 23.481 1.00 80.31 93 MET A C 1
ATOM 760 O O . MET A 1 93 ? -11.865 1.165 22.506 1.00 80.31 93 MET A O 1
ATOM 764 N N . ILE A 1 94 ? -12.979 1.885 24.320 1.00 80.19 94 ILE A N 1
ATOM 765 C CA . ILE A 1 94 ? -12.557 3.286 24.186 1.00 80.19 94 ILE A CA 1
ATOM 766 C C . ILE A 1 94 ? -11.028 3.384 24.260 1.00 80.19 94 ILE A C 1
ATOM 768 O O . ILE A 1 94 ? -10.411 4.036 23.418 1.00 80.19 94 ILE A O 1
ATOM 772 N N . HIS A 1 95 ? -10.406 2.695 25.221 1.00 83.94 95 HIS A N 1
ATOM 773 C CA . HIS A 1 95 ? -8.955 2.687 25.384 1.00 83.94 95 HIS A CA 1
ATOM 774 C C . HIS A 1 95 ? -8.232 2.067 24.180 1.00 83.94 95 HIS A C 1
ATOM 776 O O . HIS A 1 95 ? -7.267 2.645 23.679 1.00 83.94 95 HIS A O 1
ATOM 782 N N . ALA A 1 96 ? -8.722 0.935 23.665 1.00 82.19 96 ALA A N 1
ATOM 783 C CA . ALA A 1 96 ? -8.153 0.283 22.487 1.00 82.19 96 ALA A CA 1
ATOM 784 C C . ALA A 1 96 ? -8.206 1.187 21.243 1.00 82.19 96 ALA A C 1
ATOM 786 O O . ALA A 1 96 ? -7.214 1.315 20.521 1.00 82.19 96 ALA A O 1
ATOM 787 N N . ILE A 1 97 ? -9.337 1.863 21.017 1.00 78.75 97 ILE A N 1
ATOM 788 C CA . ILE A 1 97 ? -9.505 2.775 19.879 1.00 78.75 97 ILE A CA 1
ATOM 789 C C . ILE A 1 97 ? -8.621 4.013 20.046 1.00 78.75 97 ILE A C 1
ATOM 791 O O . ILE A 1 97 ? -7.951 4.408 19.095 1.00 78.75 97 ILE A O 1
ATOM 795 N N . ALA A 1 98 ? -8.550 4.595 21.245 1.00 82.19 98 ALA A N 1
ATOM 796 C CA . ALA A 1 98 ? -7.658 5.719 21.523 1.00 82.19 98 ALA A CA 1
ATOM 797 C C . ALA A 1 98 ? -6.182 5.350 21.282 1.00 82.19 98 ALA A C 1
ATOM 799 O O . ALA A 1 98 ? -5.440 6.128 20.681 1.00 82.19 98 ALA A O 1
ATOM 800 N N . GLY A 1 99 ? -5.772 4.140 21.679 1.00 85.19 99 GLY A N 1
ATOM 801 C CA . GLY A 1 99 ? -4.440 3.602 21.405 1.00 85.19 99 GLY A CA 1
ATOM 802 C C . GLY A 1 99 ? -4.149 3.479 19.906 1.00 85.19 99 GLY A C 1
ATOM 803 O O . GLY A 1 99 ? -3.129 3.983 19.435 1.00 85.19 99 GLY A O 1
ATOM 804 N N . ALA A 1 100 ? -5.067 2.886 19.137 1.00 76.94 100 ALA A N 1
ATOM 805 C CA . ALA A 1 100 ? -4.932 2.777 17.683 1.00 76.94 100 ALA A CA 1
ATOM 806 C C . ALA A 1 100 ? -4.859 4.157 17.001 1.00 76.94 100 ALA A C 1
ATOM 808 O O . ALA A 1 100 ? -4.041 4.369 16.105 1.00 76.94 100 ALA A O 1
ATOM 809 N N . MET A 1 101 ? -5.669 5.113 17.463 1.00 80.31 101 MET A N 1
ATOM 810 C CA . MET A 1 101 ? -5.699 6.483 16.947 1.00 80.31 101 MET A CA 1
ATOM 811 C C . MET A 1 101 ? -4.411 7.256 17.219 1.00 80.31 101 MET A C 1
ATOM 813 O O . MET A 1 101 ? -3.940 7.985 16.343 1.00 80.31 101 MET A O 1
ATOM 817 N N . LYS A 1 102 ? -3.811 7.078 18.401 1.00 86.81 102 LYS A N 1
ATOM 818 C CA . LYS A 1 102 ? -2.504 7.655 18.723 1.00 86.81 102 LYS A CA 1
ATOM 819 C C . LYS A 1 102 ? -1.434 7.157 17.750 1.00 86.81 102 LYS A C 1
ATOM 821 O O . LYS A 1 102 ? -0.766 7.977 17.129 1.00 86.81 102 LYS A O 1
ATOM 826 N N . ILE A 1 103 ? -1.342 5.840 17.554 1.00 80.25 103 ILE A N 1
ATOM 827 C CA . ILE A 1 103 ? -0.370 5.228 16.633 1.00 80.25 103 ILE A CA 1
ATOM 828 C C . ILE A 1 103 ? -0.578 5.751 15.205 1.00 80.25 103 ILE A C 1
ATOM 830 O O . ILE A 1 103 ? 0.375 6.156 14.542 1.00 80.25 103 ILE A O 1
ATOM 834 N N . ALA A 1 104 ? -1.826 5.793 14.731 1.00 73.44 104 ALA A N 1
ATOM 835 C CA . ALA A 1 104 ? -2.140 6.298 13.396 1.00 73.44 104 ALA A CA 1
ATOM 836 C C . ALA A 1 104 ? -1.735 7.778 13.221 1.00 73.44 104 ALA A C 1
ATOM 838 O O . ALA A 1 104 ? -1.194 8.154 12.181 1.00 73.44 104 ALA A O 1
ATOM 839 N N . SER A 1 105 ? -1.941 8.600 14.254 1.00 77.94 105 SER A N 1
ATOM 840 C CA . SER A 1 105 ? -1.552 10.018 14.256 1.00 77.94 105 SER A CA 1
ATOM 841 C C . SER A 1 105 ? -0.031 10.199 14.243 1.00 77.94 105 SER A C 1
ATOM 843 O O . SER A 1 105 ? 0.479 11.034 13.500 1.00 77.94 105 SER A O 1
ATOM 845 N N . GLU A 1 106 ? 0.706 9.392 15.011 1.00 85.88 106 GLU A N 1
ATOM 846 C CA . GLU A 1 106 ? 2.176 9.404 15.036 1.00 85.88 106 GLU A CA 1
ATOM 847 C C . GLU A 1 106 ? 2.775 9.024 13.673 1.00 85.88 106 GLU A C 1
ATOM 849 O O . GLU A 1 106 ? 3.707 9.679 13.205 1.00 85.88 106 GLU A O 1
ATOM 854 N N . ILE A 1 107 ? 2.207 8.018 12.997 1.00 78.50 107 ILE A N 1
ATOM 855 C CA . ILE A 1 107 ? 2.632 7.614 11.647 1.00 78.50 107 ILE A CA 1
ATOM 856 C C . ILE A 1 107 ? 2.437 8.760 10.645 1.00 78.50 107 ILE A C 1
ATOM 858 O O . ILE A 1 107 ? 3.327 9.021 9.832 1.00 78.50 107 ILE A O 1
ATOM 862 N N . LEU A 1 108 ? 1.299 9.463 10.699 1.00 78.38 108 LEU A N 1
ATOM 863 C CA . LEU A 1 108 ? 1.054 10.607 9.817 1.00 78.38 108 LEU A CA 1
ATOM 864 C C . LEU A 1 108 ? 1.988 11.784 10.105 1.00 78.38 108 LEU A C 1
ATOM 866 O O . LEU A 1 108 ? 2.534 12.353 9.162 1.00 78.38 108 LEU A O 1
ATOM 870 N N . ALA A 1 109 ? 2.210 12.123 11.377 1.00 82.12 109 ALA A N 1
ATOM 871 C CA . ALA A 1 109 ? 3.120 13.202 11.752 1.00 82.12 109 ALA A CA 1
ATOM 872 C C . ALA A 1 109 ? 4.559 12.907 11.298 1.00 82.12 109 ALA A C 1
ATOM 874 O O . ALA A 1 109 ? 5.237 13.777 10.752 1.00 82.12 109 ALA A O 1
ATOM 875 N N . LEU A 1 110 ? 5.017 11.659 11.455 1.00 81.00 110 LEU A N 1
ATOM 876 C CA . LEU A 1 110 ? 6.327 11.238 10.960 1.00 81.00 110 LEU A CA 1
ATOM 877 C C . LEU A 1 110 ? 6.419 11.385 9.437 1.00 81.00 110 LEU A C 1
ATOM 879 O O . LEU A 1 110 ? 7.431 11.865 8.930 1.00 81.00 110 LEU A O 1
A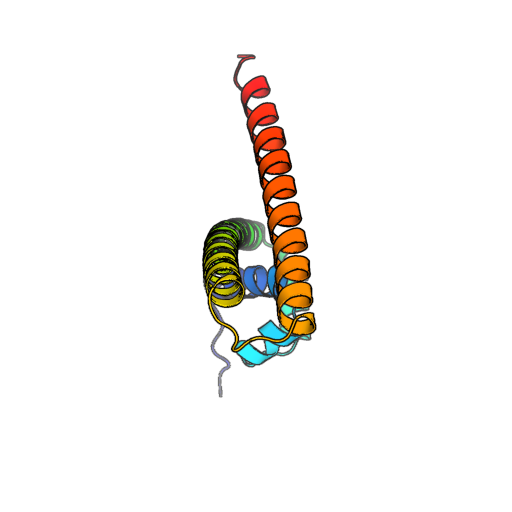TOM 883 N N . ARG A 1 111 ? 5.363 11.007 8.710 1.00 76.62 111 ARG A N 1
ATOM 884 C CA . ARG A 1 111 ? 5.304 11.191 7.259 1.00 76.62 111 ARG A CA 1
ATOM 885 C C . ARG A 1 111 ? 5.394 12.665 6.871 1.00 76.62 111 ARG A C 1
ATOM 887 O O . ARG A 1 111 ? 6.171 12.985 5.984 1.00 76.62 111 ARG A O 1
ATOM 894 N N . GLU A 1 112 ? 4.651 13.549 7.531 1.00 80.81 112 GLU A N 1
ATOM 895 C CA . GLU A 1 112 ? 4.684 14.989 7.246 1.00 80.81 112 GLU A CA 1
ATOM 896 C C . GLU A 1 112 ? 6.090 15.573 7.445 1.00 80.81 112 GLU A C 1
ATOM 898 O O . GLU A 1 112 ? 6.585 16.315 6.598 1.00 80.81 112 GLU A O 1
ATOM 903 N N . VAL A 1 113 ? 6.785 15.163 8.511 1.00 81.50 113 VAL A N 1
ATOM 904 C CA . VAL A 1 113 ? 8.182 15.554 8.754 1.00 81.50 113 VAL A CA 1
ATOM 905 C C . VAL A 1 113 ? 9.120 15.022 7.666 1.00 81.50 113 VAL A C 1
ATOM 907 O O . VAL A 1 113 ? 10.022 15.742 7.233 1.00 81.50 113 VAL A O 1
ATOM 910 N N . LEU A 1 114 ? 8.939 13.776 7.221 1.00 73.19 114 LEU A N 1
ATOM 911 C CA . LEU A 1 114 ? 9.743 13.193 6.144 1.00 73.19 114 LEU A CA 1
ATOM 912 C C . LEU A 1 114 ? 9.496 13.912 4.811 1.00 73.19 114 LEU A C 1
ATOM 914 O O . LEU A 1 114 ? 10.459 14.335 4.174 1.00 73.19 114 LEU A O 1
ATOM 918 N N . ASP A 1 115 ? 8.235 14.123 4.434 1.00 73.81 115 ASP A N 1
ATOM 919 C CA . ASP A 1 115 ? 7.852 14.842 3.215 1.00 73.81 115 ASP A CA 1
ATOM 920 C C . ASP A 1 115 ? 8.407 16.282 3.232 1.00 73.81 115 ASP A C 1
ATOM 922 O O . ASP A 1 115 ? 8.955 16.751 2.232 1.00 73.81 115 ASP A O 1
ATOM 926 N N . ALA A 1 116 ? 8.351 16.973 4.378 1.00 75.69 116 ALA A N 1
ATOM 927 C CA . ALA A 1 116 ? 8.924 18.311 4.541 1.00 75.69 116 ALA A CA 1
ATOM 928 C C . ALA A 1 116 ? 10.453 18.328 4.367 1.00 75.69 116 ALA A C 1
ATOM 930 O O . ALA A 1 116 ? 10.988 19.240 3.735 1.00 75.69 116 ALA A O 1
ATOM 931 N N . ARG A 1 117 ? 11.166 17.317 4.883 1.00 67.56 117 ARG A N 1
ATOM 932 C CA . ARG A 1 117 ? 12.626 17.199 4.724 1.00 67.56 117 ARG A CA 1
ATOM 933 C C . ARG A 1 117 ? 13.031 16.928 3.277 1.00 67.56 117 ARG A C 1
ATOM 935 O O . ARG A 1 117 ? 13.938 17.589 2.780 1.00 67.56 117 ARG A O 1
ATOM 942 N N . PHE A 1 118 ? 12.350 16.011 2.594 1.00 67.19 118 PHE A N 1
ATOM 943 C CA . PHE A 1 118 ? 12.662 15.685 1.200 1.00 67.19 118 PHE A CA 1
ATOM 944 C C . PHE A 1 118 ? 12.334 16.840 0.242 1.00 67.19 118 PHE A C 1
ATOM 946 O O . PHE A 1 118 ? 13.115 17.137 -0.659 1.00 67.19 118 PHE A O 1
ATOM 953 N N . ASN A 1 119 ? 11.230 17.557 0.471 1.00 66.75 119 ASN A N 1
ATOM 954 C CA . ASN A 1 119 ? 10.872 18.722 -0.342 1.00 66.75 119 ASN A CA 1
ATOM 955 C C . ASN A 1 119 ? 11.730 19.962 -0.033 1.00 66.75 119 ASN A C 1
ATOM 957 O O . ASN A 1 119 ? 11.921 20.805 -0.909 1.00 66.75 119 ASN A O 1
ATOM 961 N N . GLY A 1 120 ? 12.253 20.083 1.193 1.00 59.50 120 GLY A N 1
ATOM 962 C CA . GLY A 1 120 ? 13.220 21.119 1.565 1.00 59.50 120 GLY A CA 1
ATOM 963 C C . GLY A 1 120 ? 14.577 20.930 0.881 1.00 59.50 120 GLY A C 1
ATOM 964 O O . GLY A 1 120 ? 15.124 21.892 0.355 1.00 59.50 120 GLY A O 1
ATOM 965 N N . GLN A 1 121 ? 15.070 19.689 0.801 1.00 55.69 121 GLN A N 1
ATOM 966 C CA . GLN A 1 121 ? 16.341 19.365 0.136 1.00 55.69 121 GLN A CA 1
ATOM 967 C C . GLN A 1 121 ? 16.309 19.578 -1.386 1.00 55.69 121 GLN A C 1
ATOM 969 O O . GLN A 1 121 ? 17.307 20.002 -1.960 1.00 55.69 121 GLN A O 1
ATOM 974 N N . ASN A 1 122 ? 15.169 19.354 -2.048 1.00 50.62 122 ASN A N 1
ATOM 975 C CA . ASN A 1 122 ? 15.057 19.581 -3.495 1.00 50.62 122 ASN A CA 1
ATOM 976 C C . ASN A 1 122 ? 15.079 21.068 -3.895 1.00 50.62 122 ASN A C 1
ATOM 978 O O . ASN A 1 122 ? 15.417 21.374 -5.030 1.00 50.62 122 ASN A O 1
ATOM 982 N N . ARG A 1 123 ? 14.752 22.004 -2.991 1.00 52.16 123 ARG A N 1
ATOM 983 C CA . ARG A 1 123 ? 14.776 23.447 -3.301 1.00 52.16 123 ARG A CA 1
ATOM 984 C C . ARG A 1 123 ? 16.172 24.069 -3.255 1.00 52.16 123 ARG A C 1
ATOM 986 O O . ARG A 1 123 ? 16.399 25.069 -3.929 1.00 52.16 123 ARG A O 1
ATOM 993 N N . GLU A 1 124 ? 17.096 23.498 -2.486 1.00 51.38 124 GLU A N 1
ATOM 994 C CA . GLU A 1 124 ? 18.465 24.025 -2.369 1.00 51.38 124 GLU A CA 1
ATOM 995 C C . GLU A 1 124 ? 19.340 23.687 -3.589 1.00 51.38 124 GLU A C 1
ATOM 997 O O . GLU A 1 124 ? 20.283 24.419 -3.870 1.00 51.38 124 GLU A O 1
ATOM 1002 N N . ASN A 1 125 ? 19.002 22.649 -4.363 1.00 49.16 125 ASN A N 1
ATOM 1003 C CA . ASN A 1 125 ? 19.743 22.284 -5.580 1.00 49.16 125 ASN A CA 1
ATOM 1004 C C . ASN A 1 125 ? 19.342 23.085 -6.834 1.00 49.16 125 ASN A C 1
ATOM 1006 O O . ASN A 1 125 ? 20.148 23.181 -7.750 1.00 49.16 125 ASN A O 1
ATOM 1010 N N . ASP A 1 126 ? 18.152 23.694 -6.875 1.00 52.66 126 ASP A N 1
ATOM 1011 C CA . ASP A 1 126 ? 17.670 24.475 -8.034 1.00 52.66 126 ASP A CA 1
ATOM 1012 C C . ASP A 1 126 ? 18.095 25.959 -7.993 1.00 52.66 126 ASP A C 1
ATOM 1014 O O . ASP A 1 126 ? 17.699 26.752 -8.845 1.00 52.66 126 ASP A O 1
ATOM 1018 N N . SER A 1 127 ? 18.865 26.372 -6.980 1.00 56.19 127 SER A N 1
ATOM 1019 C CA . SER A 1 127 ? 19.315 27.764 -6.797 1.00 56.19 127 SER A CA 1
ATOM 1020 C C . SER A 1 127 ? 20.828 27.961 -6.986 1.00 56.19 127 SER A C 1
ATOM 1022 O O . SER A 1 127 ? 21.365 29.011 -6.630 1.00 56.19 127 SER A O 1
ATOM 1024 N N . GLN A 1 128 ? 21.507 26.976 -7.583 1.00 49.06 128 GLN A N 1
ATOM 1025 C CA . GLN A 1 128 ? 22.895 27.072 -8.045 1.00 49.06 128 GLN A CA 1
ATOM 1026 C C . GLN A 1 128 ? 22.994 26.759 -9.547 1.00 49.06 128 GLN A C 1
ATOM 1028 O O . GLN A 1 128 ? 23.574 25.752 -9.923 1.00 49.06 128 GLN A O 1
ATOM 1033 N N . ASP A 1 129 ? 22.425 27.629 -10.379 1.00 42.62 129 ASP A N 1
ATOM 1034 C CA . ASP A 1 129 ? 22.741 27.823 -11.805 1.00 42.62 129 ASP A CA 1
ATOM 1035 C C . ASP A 1 129 ? 22.491 29.305 -12.150 1.00 42.62 129 ASP A C 1
ATOM 1037 O O . ASP A 1 129 ? 23.209 29.852 -13.020 1.00 42.62 129 ASP A O 1
#

pLDDT: mean 83.54, std 13.73, range [42.62, 97.81]

Sequence (129 aa):
MARKKLSDETIAQILAEAAYFGEKKTAEKYQLRVTTIRRWERQLEFNPHLLELVGVKKQAFQTRWAEEAGAFIRQGFSYLHQAATNMTFSAEMIHAIAGAMKIASEILALREVLDARFNGQNRENDSQD